Protein AF-A0A9D4K9Z5-F1 (afdb_monomer)

Solvent-accessible surface area (backbone atoms only — not comparable to full-atom values): 5099 Å² total; per-residue (Å²): 136,58,70,72,61,51,52,57,49,35,68,73,68,71,56,85,85,65,85,71,75,57,79,86,74,52,77,75,50,72,66,59,47,52,54,49,54,54,51,52,53,52,50,52,51,49,53,56,46,61,77,72,48,80,78,76,92,74,62,58,61,83,73,51,27,50,67,55,100,88,52,98,60,73,44,76,67,129

Sequence (78 aa):
MSIPRLTVWAARVGKSGKAMPWLASLPPTAEAFYENVKRAHIQACIWKHALNADPPDLNPRDYCWRKTRCQTHFYPLQ

Radius of gyration: 25.15 Å; Cα contacts (8 Å, |Δi|>4): 25; chains: 1; bounding box: 48×42×57 Å

Organism: Dreissena polymorpha (NCBI:txid45954)

pLDDT: mean 76.17, std 12.92, range [50.88, 97.31]

Foldseek 3Di:
DDPVVVVVVCVVVVDDDDDDPDPVVDDQDPVRVVVVVVVVVVVVVVVVCVVVDDDPPDDVVVVQWDDDPPDPDIDHDD

Structure (mmCIF, N/CA/C/O backbone):
data_AF-A0A9D4K9Z5-F1
#
_entry.id   AF-A0A9D4K9Z5-F1
#
loop_
_atom_site.group_PDB
_atom_site.id
_atom_site.type_symbol
_atom_site.label_atom_id
_atom_site.label_alt_id
_atom_site.label_comp_id
_atom_site.label_asym_id
_atom_site.label_entity_id
_atom_site.label_seq_id
_atom_site.pdbx_PDB_ins_code
_atom_site.Cartn_x
_atom_site.Cartn_y
_atom_site.Cartn_z
_atom_site.occupancy
_atom_site.B_iso_or_equiv
_atom_site.auth_seq_id
_atom_site.auth_comp_id
_atom_site.auth_asym_id
_atom_site.auth_atom_id
_atom_site.pdbx_PDB_model_num
ATOM 1 N N . MET A 1 1 ? -4.985 21.562 7.324 1.00 50.88 1 MET A N 1
ATOM 2 C CA . MET A 1 1 ? -6.185 22.400 7.563 1.00 50.88 1 MET A CA 1
ATOM 3 C C . MET A 1 1 ? -5.751 23.858 7.510 1.00 50.88 1 MET A C 1
ATOM 5 O O . MET A 1 1 ? -4.904 24.229 8.307 1.00 50.88 1 MET A O 1
ATOM 9 N N . SER A 1 2 ? -6.230 24.655 6.551 1.00 70.25 2 SER A N 1
ATOM 10 C CA . SER A 1 2 ? -5.857 26.075 6.447 1.00 70.25 2 SER A CA 1
ATOM 11 C C . SER A 1 2 ? -6.663 26.938 7.429 1.00 70.25 2 SER A C 1
ATOM 13 O O . SER A 1 2 ? -7.831 26.646 7.692 1.00 70.25 2 SER A O 1
ATOM 15 N N . ILE A 1 3 ? -6.052 28.009 7.951 1.00 70.19 3 ILE A N 1
ATOM 16 C CA . ILE A 1 3 ? -6.649 28.923 8.948 1.00 70.19 3 ILE A CA 1
ATOM 17 C C . ILE A 1 3 ? -8.062 29.414 8.552 1.00 70.19 3 ILE A C 1
ATOM 19 O O . ILE A 1 3 ? -8.951 29.347 9.400 1.00 70.19 3 ILE A O 1
ATOM 23 N N . PRO A 1 4 ? -8.348 29.788 7.283 1.00 71.75 4 PRO A N 1
ATOM 24 C CA . PRO A 1 4 ? -9.682 30.256 6.886 1.00 71.75 4 PRO A CA 1
ATOM 25 C C . PRO A 1 4 ? -10.776 29.183 6.961 1.00 71.75 4 PRO A C 1
ATOM 27 O O . PRO A 1 4 ? -11.942 29.481 7.194 1.00 71.75 4 PRO A O 1
ATOM 30 N N . ARG A 1 5 ? -10.422 27.907 6.766 1.00 68.44 5 ARG A N 1
ATOM 31 C CA . ARG A 1 5 ? -11.391 26.806 6.891 1.00 68.44 5 ARG A CA 1
ATOM 32 C C . ARG A 1 5 ? -11.722 26.531 8.356 1.00 68.44 5 ARG A C 1
ATOM 34 O O . ARG A 1 5 ? -12.848 26.153 8.669 1.00 68.44 5 ARG A O 1
ATOM 41 N N . LEU A 1 6 ? -10.750 26.750 9.241 1.00 67.75 6 LEU A N 1
ATOM 42 C CA . LEU A 1 6 ? -10.906 26.564 10.678 1.00 67.75 6 LEU A CA 1
ATOM 43 C C . LEU A 1 6 ? -11.840 27.620 11.286 1.00 67.75 6 LEU A C 1
ATOM 45 O O . LEU A 1 6 ? -12.704 27.276 12.087 1.00 67.75 6 LEU A O 1
ATOM 49 N N . THR A 1 7 ? -11.711 28.883 10.866 1.00 71.75 7 THR A N 1
ATOM 50 C CA . THR A 1 7 ? -12.543 29.996 11.356 1.00 71.75 7 THR A CA 1
ATOM 51 C C . THR A 1 7 ? -14.007 29.853 10.944 1.00 71.75 7 THR A C 1
ATOM 53 O O . THR A 1 7 ? -14.893 29.997 11.785 1.00 71.75 7 THR A O 1
ATOM 56 N N . VAL A 1 8 ? -14.275 29.490 9.684 1.00 76.81 8 VAL A N 1
ATOM 57 C CA . VAL A 1 8 ? -15.643 29.257 9.183 1.00 76.81 8 VAL A CA 1
ATOM 58 C C . VAL A 1 8 ? -16.306 28.080 9.898 1.00 76.81 8 VAL A C 1
ATOM 60 O O . VAL A 1 8 ? -17.476 28.156 10.275 1.00 76.81 8 VAL A O 1
ATOM 63 N N . TRP A 1 9 ? -15.564 26.993 10.121 1.00 67.19 9 TRP A N 1
ATOM 64 C CA . TRP A 1 9 ? -16.082 25.848 10.863 1.00 67.19 9 TRP A CA 1
ATOM 65 C C . TRP A 1 9 ? -16.359 26.202 12.330 1.00 67.19 9 TRP A C 1
ATOM 67 O O . TRP A 1 9 ? -17.457 25.928 12.804 1.00 67.19 9 TRP A O 1
ATOM 77 N N . ALA A 1 10 ? -15.425 26.873 13.019 1.00 68.31 10 ALA A N 1
ATOM 78 C CA . ALA A 1 10 ? -15.569 27.277 14.422 1.00 68.31 10 ALA A CA 1
ATOM 79 C C . ALA A 1 10 ? -16.776 28.200 14.654 1.00 68.31 10 ALA A C 1
ATOM 81 O O . ALA A 1 10 ? -17.541 27.980 15.595 1.00 68.31 10 ALA A O 1
ATOM 82 N N . ALA A 1 11 ? -16.987 29.171 13.758 1.00 73.25 11 ALA A N 1
ATOM 83 C CA . ALA A 1 11 ? -18.156 30.047 13.781 1.00 73.25 11 ALA A CA 1
ATOM 84 C C . ALA A 1 11 ? -19.467 29.266 13.593 1.00 73.25 11 ALA A C 1
ATOM 86 O O . ALA A 1 11 ? -20.463 29.560 14.247 1.00 73.25 11 ALA A O 1
ATOM 87 N N . ARG A 1 12 ? -19.462 28.232 12.740 1.00 74.19 12 ARG A N 1
ATOM 88 C CA . ARG A 1 12 ? -20.647 27.410 12.454 1.00 74.19 12 ARG A CA 1
ATOM 89 C C . ARG A 1 12 ? -20.987 26.411 13.563 1.00 74.19 12 ARG A C 1
ATOM 91 O O . ARG A 1 12 ? -22.159 26.101 13.743 1.00 74.19 12 ARG A O 1
ATOM 98 N N . VAL A 1 13 ? -19.995 25.889 14.288 1.00 71.94 13 VAL A N 1
ATOM 99 C CA . VAL A 1 13 ? -20.202 24.868 15.339 1.00 71.94 13 VAL A CA 1
ATOM 100 C C . VAL A 1 13 ? -20.274 25.439 16.759 1.00 71.94 13 VAL A C 1
ATOM 102 O O . VAL A 1 13 ? -20.358 24.671 17.715 1.00 71.94 13 VAL A O 1
ATOM 105 N N . GLY A 1 14 ? -20.221 26.767 16.917 1.00 56.50 14 GLY A N 1
ATOM 106 C CA . GLY A 1 14 ? -20.389 27.448 18.207 1.00 56.50 14 GLY A CA 1
ATOM 107 C C . GLY A 1 14 ? -19.297 27.150 19.241 1.00 56.50 14 GLY A C 1
ATOM 108 O O . GLY A 1 14 ? -19.503 27.366 20.433 1.00 56.50 14 GLY A O 1
ATOM 109 N N . LYS A 1 15 ? -18.133 26.636 18.821 1.00 56.16 15 LYS A N 1
ATOM 110 C CA . LYS A 1 15 ? -17.028 26.272 19.724 1.00 56.16 15 LYS A CA 1
ATOM 111 C C . LYS A 1 15 ? -15.951 27.352 19.737 1.00 56.16 15 LYS A C 1
ATOM 113 O O . LYS A 1 15 ? -14.834 27.134 19.275 1.00 56.16 15 LYS A O 1
ATOM 118 N N . SER A 1 16 ? -16.270 28.502 20.317 1.00 56.62 16 SER A N 1
ATOM 119 C CA . SER A 1 16 ? -15.241 29.436 20.775 1.00 56.62 16 SER A CA 1
ATOM 120 C C . SER A 1 16 ? -14.706 28.936 22.120 1.00 56.62 16 SER A C 1
ATOM 122 O O . SER A 1 16 ? -15.412 28.983 23.121 1.00 56.62 16 SER A O 1
ATOM 124 N N . GLY A 1 17 ? -13.472 28.419 22.152 1.00 56.16 17 GLY A N 1
ATOM 125 C CA . GLY A 1 17 ? -12.700 28.341 23.403 1.00 56.16 17 GLY A CA 1
ATOM 126 C C . GLY A 1 17 ? -12.347 26.966 23.982 1.00 56.16 17 GLY A C 1
ATOM 127 O O . GLY A 1 17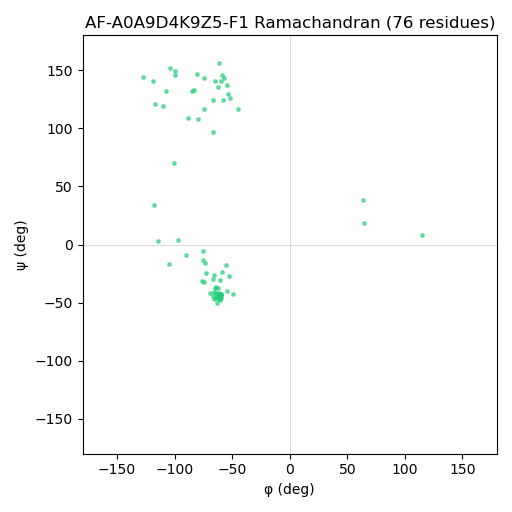 ? -11.790 26.924 25.073 1.00 56.16 17 GLY A O 1
ATOM 128 N N . LYS A 1 18 ? -12.579 25.839 23.299 1.00 58.22 18 LYS A N 1
ATOM 129 C CA . LYS A 1 18 ? -11.959 24.559 23.703 1.00 58.22 18 LYS A CA 1
ATOM 130 C C . LYS A 1 18 ? -11.044 24.074 22.594 1.00 58.22 18 LYS A C 1
ATOM 132 O O . LYS A 1 18 ? -11.509 23.899 21.470 1.00 58.22 18 LYS A O 1
ATOM 137 N N . ALA A 1 19 ? -9.758 23.893 22.915 1.00 61.91 19 ALA A N 1
ATOM 138 C CA . ALA A 1 19 ? -8.788 23.259 22.032 1.00 61.91 19 ALA A CA 1
ATOM 139 C C . ALA A 1 19 ? -9.439 22.003 21.446 1.00 61.91 19 ALA A C 1
ATOM 141 O O . ALA A 1 19 ? -9.877 21.120 22.186 1.00 61.91 19 ALA A O 1
ATOM 142 N N . MET A 1 20 ? -9.621 21.994 20.126 1.00 59.50 20 MET A N 1
ATOM 143 C CA . MET A 1 20 ? -10.252 20.877 19.442 1.00 59.50 20 MET A CA 1
ATOM 144 C C . MET A 1 20 ? -9.415 19.637 19.776 1.00 59.50 20 MET A C 1
ATOM 146 O O . MET A 1 20 ? -8.199 19.696 19.563 1.00 59.50 20 MET A O 1
ATOM 150 N N . PRO A 1 21 ? -9.999 18.554 20.329 1.00 61.25 21 PRO A N 1
ATOM 151 C CA . PRO A 1 21 ? -9.235 17.333 20.528 1.00 61.25 21 PRO A CA 1
ATOM 152 C C . PRO A 1 21 ? -8.626 16.974 19.179 1.00 61.25 21 PRO A C 1
ATOM 154 O O . PRO A 1 21 ? -9.303 17.043 18.145 1.00 61.25 21 PRO A O 1
ATOM 157 N N . TRP A 1 22 ? -7.318 16.725 19.175 1.00 65.31 22 TRP A N 1
ATOM 158 C CA . TRP A 1 22 ? -6.611 16.374 17.955 1.00 65.31 22 TRP A CA 1
ATOM 159 C C . TRP A 1 22 ? -7.365 15.212 17.316 1.00 65.31 22 TRP A C 1
ATOM 161 O O . TRP A 1 22 ? -7.604 14.210 17.972 1.00 65.31 22 TRP A O 1
ATOM 171 N N . LEU A 1 23 ? -7.767 15.325 16.048 1.00 58.06 23 LEU A N 1
ATOM 172 C CA . LEU A 1 23 ? -8.459 14.228 15.352 1.00 58.06 23 LEU A CA 1
ATOM 173 C C . LEU A 1 23 ? -7.671 12.908 15.439 1.00 58.06 23 LEU A C 1
ATOM 175 O O . LEU A 1 23 ? -8.265 11.838 15.443 1.00 58.06 23 LEU A O 1
ATOM 179 N N . ALA A 1 24 ? -6.345 12.999 15.581 1.00 58.75 24 ALA A N 1
ATOM 180 C CA . ALA A 1 24 ? -5.439 11.875 15.785 1.00 58.75 24 ALA A CA 1
ATOM 181 C C . ALA A 1 24 ? -5.459 11.263 17.205 1.00 58.75 24 ALA A C 1
ATOM 183 O O . ALA A 1 24 ? -4.776 10.272 17.431 1.00 58.75 24 ALA A O 1
ATOM 184 N N . SER A 1 25 ? -6.191 11.834 18.169 1.00 61.47 25 SER A N 1
ATOM 185 C CA . SER A 1 25 ? -6.335 11.281 19.525 1.00 61.47 25 SER A CA 1
ATOM 186 C C . SER A 1 25 ? -7.521 10.329 19.662 1.00 61.47 25 SER A C 1
ATOM 188 O O . SER A 1 25 ? -7.688 9.717 20.715 1.00 61.47 25 SER A O 1
ATOM 190 N N . LEU A 1 26 ? -8.380 10.237 18.644 1.00 60.88 26 LEU A N 1
ATOM 191 C CA . LEU A 1 26 ? -9.454 9.254 18.619 1.00 60.88 26 LEU A CA 1
ATOM 192 C C . LEU A 1 26 ? -8.900 7.940 18.059 1.00 60.88 26 LEU A C 1
ATOM 194 O O . LEU A 1 26 ? -8.228 7.970 17.023 1.00 60.88 26 LEU A O 1
ATOM 198 N N . PRO A 1 27 ? -9.165 6.792 18.710 1.00 66.56 27 PRO A N 1
ATOM 199 C CA . PRO A 1 27 ? -8.832 5.508 18.115 1.00 66.56 27 PRO A CA 1
ATOM 200 C C . PRO A 1 27 ? -9.527 5.407 16.748 1.00 66.56 27 PRO A C 1
ATOM 202 O O . PRO A 1 27 ? -10.645 5.918 16.598 1.00 66.56 27 PRO A O 1
ATOM 205 N N . PRO A 1 28 ? -8.886 4.791 15.737 1.00 75.12 28 PRO A N 1
ATOM 206 C CA . PRO A 1 28 ? -9.540 4.572 14.457 1.00 75.12 28 PRO A CA 1
ATOM 207 C C . PRO A 1 28 ? -10.853 3.836 14.706 1.00 75.12 28 PRO A C 1
ATOM 209 O O . PRO A 1 28 ? -10.911 2.910 15.517 1.00 75.12 28 PRO A O 1
ATOM 212 N N . THR A 1 29 ? -11.915 4.261 14.026 1.00 85.81 29 THR A N 1
ATOM 213 C CA . THR A 1 29 ? -13.176 3.527 14.103 1.00 85.81 29 THR A CA 1
ATOM 214 C C . THR A 1 29 ? -12.960 2.114 13.563 1.00 85.81 29 THR A C 1
ATOM 216 O O . THR A 1 29 ? -12.031 1.874 12.780 1.00 85.81 29 THR A O 1
ATOM 219 N N . ALA A 1 30 ? -13.802 1.166 13.973 1.00 88.81 30 ALA A N 1
ATOM 220 C CA . ALA A 1 30 ? -13.697 -0.211 13.499 1.00 88.81 30 ALA A CA 1
ATOM 221 C C . ALA A 1 30 ? -13.716 -0.259 11.962 1.00 88.81 30 ALA A C 1
ATOM 223 O O . ALA A 1 30 ? -12.906 -0.946 11.347 1.00 88.81 30 ALA A O 1
ATOM 224 N N . GLU A 1 31 ? -14.557 0.560 11.332 1.00 89.12 31 GLU A N 1
ATOM 225 C CA . GLU A 1 31 ? -14.663 0.694 9.879 1.00 89.12 31 GLU A CA 1
ATOM 226 C C . GLU A 1 31 ? -13.351 1.189 9.257 1.00 89.12 31 GLU A C 1
ATOM 228 O O . GLU A 1 31 ? -12.864 0.599 8.293 1.00 89.12 31 GLU A O 1
ATOM 233 N N . ALA A 1 32 ? -12.737 2.231 9.829 1.00 87.62 32 ALA A N 1
ATOM 234 C CA . ALA A 1 32 ? -11.457 2.754 9.351 1.00 87.62 32 ALA A CA 1
ATOM 235 C C . ALA A 1 32 ? -10.323 1.725 9.497 1.00 87.62 32 ALA A C 1
ATOM 237 O O . ALA A 1 32 ? -9.457 1.623 8.623 1.00 87.62 32 ALA A O 1
ATOM 238 N N . PHE A 1 33 ? -10.339 0.938 10.577 1.00 89.38 33 PHE A N 1
ATOM 239 C CA . PHE A 1 33 ? -9.409 -0.170 10.766 1.00 89.38 33 PHE A CA 1
ATOM 240 C C . PHE A 1 33 ? -9.603 -1.248 9.692 1.00 89.38 33 PHE A C 1
ATOM 242 O O . PHE A 1 33 ? -8.636 -1.613 9.021 1.00 89.38 33 PHE A O 1
ATOM 249 N N . TYR A 1 34 ? -10.838 -1.703 9.461 1.00 93.19 34 TYR A N 1
ATOM 250 C CA . TYR A 1 34 ? -11.133 -2.714 8.444 1.00 93.19 34 TYR A CA 1
ATOM 251 C C . TYR A 1 34 ? -10.725 -2.266 7.036 1.00 93.19 34 TYR A C 1
ATOM 253 O O . TYR A 1 34 ? -10.106 -3.040 6.303 1.00 93.19 34 TYR A O 1
ATOM 261 N N . GLU A 1 35 ? -11.006 -1.018 6.661 1.00 93.25 35 GLU A N 1
ATOM 262 C CA . GLU A 1 35 ? -10.600 -0.483 5.357 1.00 93.25 35 GLU A CA 1
ATOM 263 C C . GLU A 1 35 ? -9.076 -0.386 5.209 1.00 93.25 35 GLU A C 1
ATOM 265 O O . GLU A 1 35 ? -8.528 -0.699 4.147 1.00 93.25 35 GLU A O 1
ATOM 270 N N . ASN A 1 36 ? -8.356 -0.032 6.276 1.00 92.50 36 ASN A N 1
ATOM 271 C CA . AS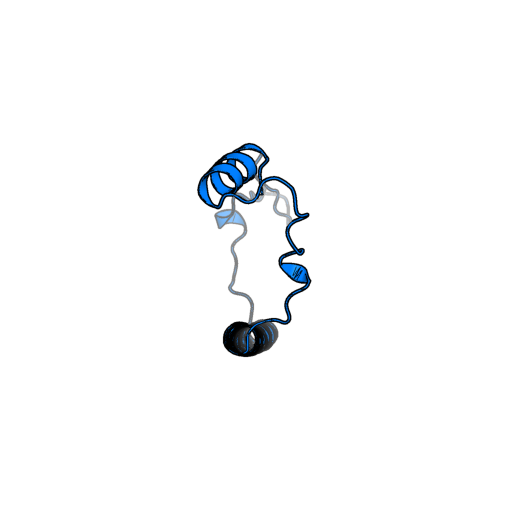N A 1 36 ? -6.894 -0.046 6.257 1.00 92.50 36 ASN A CA 1
ATOM 272 C C . ASN A 1 36 ? -6.333 -1.465 6.112 1.00 92.50 36 ASN A C 1
ATOM 274 O O . ASN A 1 36 ? -5.399 -1.663 5.334 1.00 92.50 36 ASN A O 1
ATOM 278 N N . VAL A 1 37 ? -6.917 -2.454 6.793 1.00 95.06 37 VAL A N 1
ATOM 279 C CA . VAL A 1 37 ? -6.507 -3.860 6.661 1.00 95.06 37 VAL A CA 1
ATOM 280 C C . VAL A 1 37 ? -6.711 -4.352 5.228 1.00 95.06 37 VAL A C 1
ATOM 282 O O . VAL A 1 37 ? -5.798 -4.952 4.657 1.00 95.06 37 VAL A O 1
ATOM 285 N N . LYS A 1 38 ? -7.861 -4.056 4.607 1.00 95.94 38 LYS A N 1
ATOM 286 C CA . LYS A 1 38 ? -8.116 -4.394 3.195 1.00 95.94 38 LYS A CA 1
ATOM 287 C C . LYS A 1 38 ? -7.092 -3.738 2.268 1.00 95.94 38 LYS A C 1
ATOM 289 O O . LYS A 1 38 ? -6.519 -4.413 1.413 1.00 95.94 38 LYS A O 1
ATOM 294 N N . ARG A 1 39 ? -6.813 -2.442 2.462 1.00 96.12 39 ARG A N 1
ATOM 295 C CA . ARG A 1 39 ? -5.814 -1.713 1.665 1.00 96.12 39 ARG A CA 1
ATOM 296 C C . ARG A 1 39 ? -4.424 -2.334 1.796 1.00 96.12 39 ARG A C 1
ATOM 298 O O . ARG A 1 39 ? -3.755 -2.515 0.782 1.00 96.12 39 ARG A O 1
ATOM 305 N N . ALA A 1 40 ? -4.018 -2.697 3.012 1.00 97.00 40 ALA A N 1
ATOM 306 C CA . ALA A 1 40 ? -2.730 -3.336 3.267 1.00 97.00 40 ALA A CA 1
ATOM 307 C C . ALA A 1 40 ? -2.607 -4.691 2.548 1.00 97.00 40 ALA A C 1
ATOM 309 O O . ALA A 1 40 ? -1.581 -4.961 1.927 1.00 97.00 40 ALA A O 1
ATOM 310 N N . HIS A 1 41 ? -3.665 -5.509 2.552 1.00 97.31 41 HIS A N 1
ATOM 311 C CA . HIS A 1 41 ? -3.677 -6.780 1.818 1.00 97.31 41 HIS A CA 1
ATOM 312 C C . HIS A 1 41 ? -3.519 -6.572 0.311 1.00 97.31 41 HIS A C 1
ATOM 314 O O . HIS A 1 41 ? -2.702 -7.238 -0.322 1.00 97.31 41 HIS A O 1
ATOM 320 N N . ILE A 1 42 ? -4.259 -5.620 -0.263 1.00 96.94 42 ILE A N 1
ATOM 321 C CA . ILE A 1 42 ? -4.157 -5.300 -1.691 1.00 96.94 42 ILE A CA 1
ATOM 322 C C . ILE A 1 42 ? -2.735 -4.840 -2.037 1.00 96.94 42 ILE A C 1
ATOM 324 O O . ILE A 1 42 ? -2.159 -5.321 -3.010 1.00 96.94 42 ILE A O 1
ATOM 328 N N . GLN A 1 43 ? -2.141 -3.962 -1.225 1.00 96.94 43 GLN A N 1
ATOM 329 C CA . GLN A 1 43 ? -0.766 -3.494 -1.430 1.00 96.94 43 GLN A CA 1
ATOM 330 C C . GLN A 1 43 ? 0.250 -4.638 -1.374 1.00 96.94 43 GLN A C 1
ATOM 332 O O . GLN A 1 43 ? 1.099 -4.733 -2.258 1.00 96.94 43 GLN A O 1
ATOM 337 N N . ALA A 1 44 ? 0.130 -5.541 -0.400 1.00 96.19 44 ALA A N 1
ATOM 338 C CA . ALA A 1 44 ? 0.999 -6.709 -0.304 1.00 96.19 44 ALA A CA 1
ATOM 339 C C . ALA A 1 44 ? 0.881 -7.615 -1.543 1.00 96.19 44 ALA A C 1
ATOM 341 O O . ALA A 1 44 ? 1.896 -8.061 -2.080 1.00 96.19 44 ALA A O 1
ATOM 342 N N . CYS A 1 45 ? -0.339 -7.843 -2.041 1.00 94.38 45 CYS A N 1
ATOM 343 C CA . CYS A 1 45 ? -0.565 -8.585 -3.281 1.00 94.38 45 CYS A CA 1
ATOM 344 C C . CYS A 1 45 ? 0.070 -7.892 -4.494 1.00 94.38 45 CYS A C 1
ATOM 346 O O . CYS A 1 45 ? 0.720 -8.563 -5.294 1.00 94.38 45 CYS A O 1
ATOM 348 N N . ILE A 1 46 ? -0.070 -6.567 -4.614 1.00 94.38 46 ILE A N 1
ATOM 349 C CA . ILE A 1 46 ? 0.545 -5.780 -5.694 1.00 94.38 46 ILE A CA 1
ATOM 350 C C . ILE A 1 46 ? 2.068 -5.910 -5.649 1.00 94.38 46 ILE A C 1
ATOM 352 O O . ILE A 1 46 ? 2.680 -6.202 -6.672 1.00 94.38 46 ILE A O 1
ATOM 356 N N . TRP A 1 47 ? 2.689 -5.744 -4.479 1.00 93.44 47 TRP A N 1
ATOM 357 C CA . TRP A 1 47 ? 4.142 -5.875 -4.337 1.00 93.44 47 TRP A CA 1
ATOM 358 C C . TRP A 1 47 ? 4.626 -7.282 -4.660 1.00 93.44 47 TRP A C 1
ATOM 360 O O . TRP A 1 47 ? 5.601 -7.447 -5.389 1.00 93.44 47 TRP A O 1
ATOM 370 N N . LYS A 1 48 ? 3.915 -8.304 -4.177 1.00 94.25 48 LYS A N 1
ATOM 371 C CA . LYS A 1 48 ? 4.228 -9.693 -4.511 1.00 94.25 48 LYS A CA 1
ATOM 372 C C . LYS A 1 48 ? 4.126 -9.937 -6.014 1.00 94.25 48 LYS A C 1
ATOM 374 O O . LYS A 1 48 ? 4.979 -10.619 -6.569 1.00 94.25 48 LYS A O 1
ATOM 379 N N . HIS A 1 49 ? 3.105 -9.400 -6.675 1.00 91.31 49 HIS 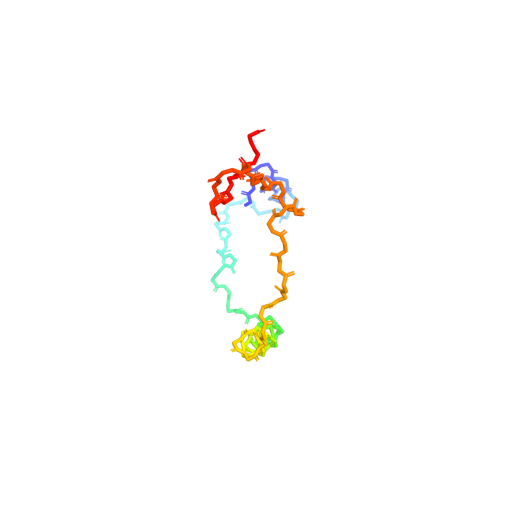A N 1
ATOM 380 C CA . HIS A 1 49 ? 2.969 -9.521 -8.121 1.00 91.31 49 HIS A C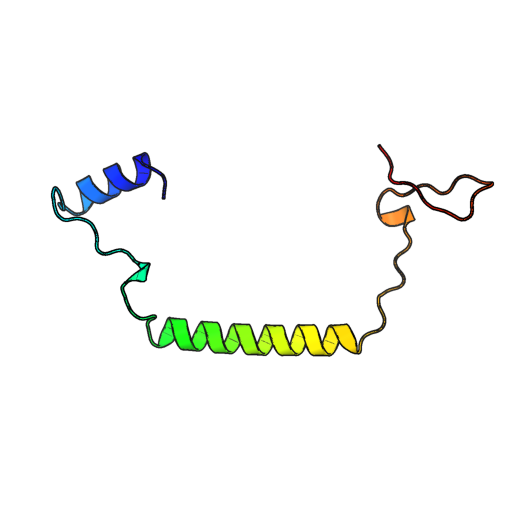A 1
ATOM 381 C C . HIS A 1 49 ? 4.110 -8.805 -8.854 1.00 91.31 49 HIS A C 1
ATOM 383 O O . HIS A 1 49 ? 4.738 -9.412 -9.711 1.00 91.31 49 HIS A O 1
ATOM 389 N N . ALA A 1 50 ? 4.446 -7.576 -8.456 1.00 88.50 50 ALA A N 1
ATOM 390 C CA . ALA A 1 50 ? 5.522 -6.791 -9.059 1.00 88.50 50 ALA A CA 1
ATOM 391 C C . ALA A 1 50 ? 6.906 -7.455 -8.950 1.00 88.50 50 ALA A C 1
ATOM 393 O O . ALA A 1 50 ? 7.729 -7.276 -9.836 1.00 88.50 50 ALA A O 1
ATOM 394 N N . LEU A 1 51 ? 7.163 -8.234 -7.893 1.00 89.31 51 LEU A N 1
ATOM 395 C CA . LEU A 1 51 ? 8.410 -8.997 -7.753 1.00 89.31 51 LEU A CA 1
ATOM 396 C C . LEU A 1 51 ? 8.504 -10.205 -8.694 1.00 89.31 51 LEU A C 1
ATOM 398 O O . LEU A 1 51 ? 9.604 -10.670 -8.963 1.00 89.31 51 LEU A O 1
ATOM 402 N N . ASN A 1 52 ? 7.366 -10.744 -9.135 1.00 88.12 52 ASN A N 1
ATOM 403 C CA . ASN A 1 52 ? 7.314 -11.941 -9.978 1.00 88.12 52 ASN A CA 1
ATOM 404 C C . ASN A 1 52 ? 7.001 -11.628 -11.445 1.00 88.12 52 ASN A C 1
ATOM 406 O O . ASN A 1 52 ? 7.161 -12.497 -12.295 1.00 88.12 52 ASN A O 1
ATOM 410 N N . ALA A 1 53 ? 6.495 -10.432 -11.735 1.00 86.94 53 ALA A N 1
ATOM 411 C CA . ALA A 1 53 ? 6.220 -9.988 -13.088 1.00 86.94 53 ALA A CA 1
ATOM 412 C C . ALA A 1 53 ? 7.504 -9.451 -13.721 1.00 86.94 53 ALA A C 1
ATOM 414 O O . ALA A 1 53 ? 8.193 -8.623 -13.122 1.00 86.94 53 ALA A O 1
ATOM 415 N N . ASP A 1 54 ? 7.788 -9.875 -14.951 1.00 82.38 54 ASP A N 1
ATOM 416 C CA . ASP A 1 54 ? 8.801 -9.204 -15.753 1.00 82.38 54 ASP A CA 1
ATOM 417 C C . ASP A 1 54 ? 8.354 -7.757 -16.008 1.00 82.38 54 ASP A C 1
ATOM 419 O O . ASP A 1 54 ? 7.176 -7.517 -16.317 1.00 82.38 54 ASP A O 1
ATOM 423 N N . PRO A 1 55 ? 9.255 -6.769 -15.865 1.00 78.81 55 PRO A N 1
ATOM 424 C CA . PRO A 1 55 ? 8.918 -5.403 -16.213 1.00 78.81 55 PRO A CA 1
ATOM 425 C C . PRO A 1 55 ? 8.540 -5.349 -17.700 1.00 78.81 55 PRO A C 1
ATOM 427 O O . PRO A 1 55 ? 9.176 -6.020 -18.518 1.00 78.81 55 PRO A O 1
ATOM 430 N N . PRO A 1 56 ? 7.519 -4.559 -18.076 1.00 79.88 56 PRO A N 1
ATOM 431 C CA . PRO A 1 56 ? 7.198 -4.379 -19.482 1.00 79.88 56 PRO A CA 1
ATOM 432 C C . PRO A 1 56 ? 8.412 -3.797 -20.209 1.00 79.88 56 PRO A C 1
ATOM 434 O O . PRO A 1 56 ? 9.159 -3.001 -19.635 1.00 79.88 56 PRO A O 1
ATOM 437 N N . ASP A 1 57 ? 8.597 -4.183 -21.471 1.00 78.19 57 ASP A N 1
ATOM 438 C CA . ASP A 1 57 ? 9.662 -3.630 -22.304 1.00 78.19 57 ASP A CA 1
ATOM 439 C C . ASP A 1 57 ? 9.373 -2.143 -22.556 1.00 78.19 57 ASP A C 1
ATOM 441 O O . ASP A 1 57 ? 8.533 -1.761 -23.373 1.00 78.19 57 ASP A O 1
ATOM 445 N N . LEU A 1 58 ? 10.002 -1.295 -21.743 1.00 77.38 58 LEU A N 1
ATOM 446 C CA . LEU A 1 58 ? 9.863 0.151 -21.786 1.00 77.38 58 LEU A CA 1
ATOM 447 C C . LEU A 1 58 ? 10.889 0.705 -22.768 1.00 77.38 58 LEU A C 1
ATOM 449 O O . LEU A 1 58 ? 12.082 0.761 -22.470 1.00 77.38 58 LEU A O 1
ATOM 453 N N . ASN A 1 59 ? 10.423 1.189 -23.918 1.00 78.25 59 ASN A N 1
ATOM 454 C CA . ASN A 1 59 ? 11.277 1.931 -24.832 1.00 78.25 59 ASN A CA 1
ATOM 455 C C . ASN A 1 59 ? 11.525 3.344 -24.269 1.00 78.25 59 ASN A C 1
ATOM 457 O O . ASN A 1 59 ? 10.591 4.146 -24.186 1.00 78.25 59 ASN A O 1
ATOM 461 N N . PRO A 1 60 ? 12.775 3.721 -23.936 1.00 73.62 60 PRO A N 1
ATOM 462 C CA . PRO A 1 60 ? 13.070 5.035 -23.358 1.00 73.62 60 PRO A CA 1
ATOM 463 C C . PRO A 1 60 ? 12.648 6.204 -24.263 1.00 73.62 60 PRO A C 1
ATOM 465 O O . PRO A 1 60 ? 12.404 7.314 -23.787 1.00 73.62 60 PRO A O 1
ATOM 468 N N . ARG A 1 61 ? 12.531 5.968 -25.577 1.00 72.25 61 ARG A N 1
ATOM 469 C CA . ARG A 1 61 ? 12.098 6.985 -26.547 1.00 72.25 61 ARG A CA 1
ATOM 470 C C . ARG A 1 61 ? 10.657 7.440 -26.346 1.00 72.25 61 ARG A C 1
ATOM 472 O O . ARG A 1 61 ? 10.361 8.589 -26.665 1.00 72.25 61 ARG A O 1
ATOM 479 N N . ASP A 1 62 ? 9.810 6.591 -25.773 1.00 78.38 62 ASP A N 1
ATOM 480 C CA . ASP A 1 62 ? 8.397 6.899 -25.534 1.00 78.38 62 ASP A CA 1
ATOM 481 C C . ASP A 1 62 ? 8.213 7.867 -24.350 1.00 78.38 62 ASP A C 1
ATOM 483 O O . ASP A 1 62 ? 7.159 8.475 -24.191 1.00 78.38 62 ASP A O 1
ATOM 487 N N . TYR A 1 63 ? 9.269 8.074 -23.553 1.00 75.94 63 TYR A N 1
ATOM 488 C CA . TYR A 1 63 ? 9.264 8.892 -22.335 1.00 75.94 63 TYR A CA 1
ATOM 489 C C . TYR A 1 63 ? 10.210 10.086 -22.420 1.00 75.94 63 TYR A C 1
ATOM 491 O O . TYR A 1 63 ? 10.814 10.490 -21.428 1.00 75.94 63 TYR A O 1
ATOM 499 N N . CYS A 1 64 ? 10.351 10.650 -23.616 1.00 76.25 64 CYS A N 1
ATOM 500 C CA . CYS A 1 64 ? 11.191 11.815 -23.854 1.00 76.25 64 CYS A CA 1
ATOM 501 C C . CYS A 1 64 ? 12.687 11.562 -23.584 1.00 76.25 64 CYS A C 1
ATOM 503 O O . CYS A 1 64 ? 13.376 12.459 -23.106 1.00 76.25 64 CYS A O 1
ATOM 505 N N . TRP A 1 65 ? 13.223 10.383 -23.929 1.00 72.50 65 TRP A N 1
ATOM 506 C CA . TRP A 1 65 ? 14.675 10.157 -23.964 1.00 72.50 65 TRP A CA 1
ATOM 507 C C . TRP A 1 65 ? 15.196 10.049 -25.403 1.00 72.50 65 TRP A C 1
ATOM 509 O O . TRP A 1 65 ? 14.655 9.306 -26.225 1.00 72.50 65 TRP A O 1
ATOM 519 N N . ARG A 1 66 ? 16.284 10.758 -25.735 1.00 73.38 66 ARG A N 1
ATOM 520 C CA . ARG A 1 66 ? 16.948 10.650 -27.051 1.00 73.38 66 ARG 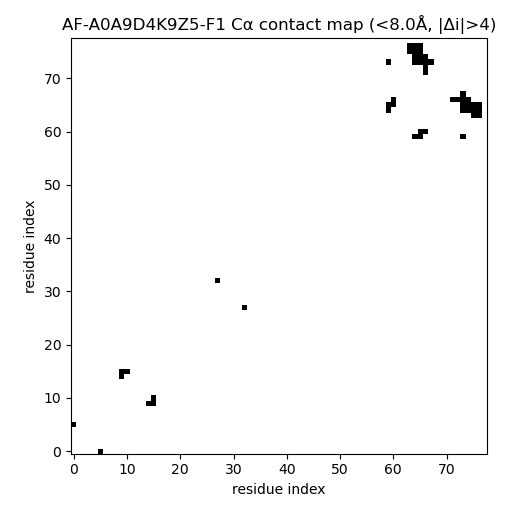A CA 1
ATOM 521 C C . ARG A 1 66 ? 18.172 9.743 -26.972 1.00 73.38 66 ARG A C 1
ATOM 523 O O . ARG A 1 66 ? 18.901 9.742 -25.985 1.00 73.38 66 ARG A O 1
ATOM 530 N N . LYS A 1 67 ? 18.417 9.008 -28.062 1.00 69.69 67 LYS A N 1
ATOM 531 C CA . LYS A 1 67 ? 19.663 8.268 -28.307 1.00 69.69 67 LYS A CA 1
ATOM 532 C C . LYS A 1 67 ? 20.425 8.947 -29.441 1.00 69.69 67 LYS A C 1
ATOM 534 O O . LYS A 1 67 ? 19.912 9.026 -30.558 1.00 69.69 67 LYS A O 1
ATOM 539 N N . THR A 1 68 ? 21.632 9.424 -29.169 1.00 69.50 68 THR A N 1
ATOM 540 C CA . THR A 1 68 ? 22.526 9.974 -30.199 1.00 69.50 68 THR A CA 1
ATOM 541 C C . THR A 1 68 ? 23.118 8.825 -31.020 1.00 69.50 68 THR A C 1
ATOM 543 O O . THR A 1 68 ? 23.409 7.766 -30.467 1.00 69.50 68 THR A O 1
ATOM 546 N N . ARG A 1 69 ? 23.309 9.006 -32.337 1.00 64.88 69 ARG A N 1
ATOM 547 C CA . ARG A 1 69 ? 23.704 7.932 -33.281 1.00 64.88 69 ARG A CA 1
ATOM 548 C C . ARG A 1 69 ? 24.998 7.180 -32.912 1.00 64.88 69 ARG A C 1
ATOM 550 O O . ARG A 1 69 ? 25.186 6.075 -33.401 1.00 64.88 69 ARG A O 1
ATOM 557 N N . CYS A 1 70 ? 25.839 7.737 -32.038 1.00 63.25 70 CYS A N 1
ATOM 558 C CA . CYS A 1 70 ? 27.132 7.165 -31.650 1.00 63.25 70 CYS A CA 1
ATOM 559 C C . CYS A 1 70 ? 27.223 6.718 -30.179 1.00 63.25 70 CYS A C 1
ATOM 561 O O . CYS A 1 70 ? 28.297 6.308 -29.751 1.00 63.25 70 CYS A O 1
ATOM 563 N N . GLN A 1 71 ? 26.149 6.813 -29.386 1.00 59.72 71 GLN A N 1
ATOM 564 C CA . GLN A 1 71 ? 26.187 6.478 -27.957 1.00 59.72 71 GLN A CA 1
ATOM 565 C C . GLN A 1 71 ? 25.247 5.3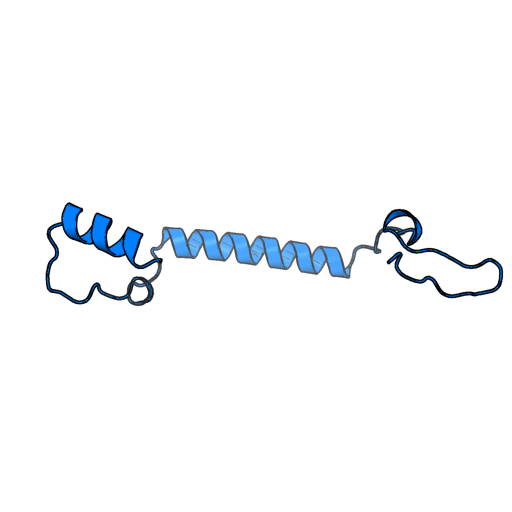23 -27.609 1.00 59.72 71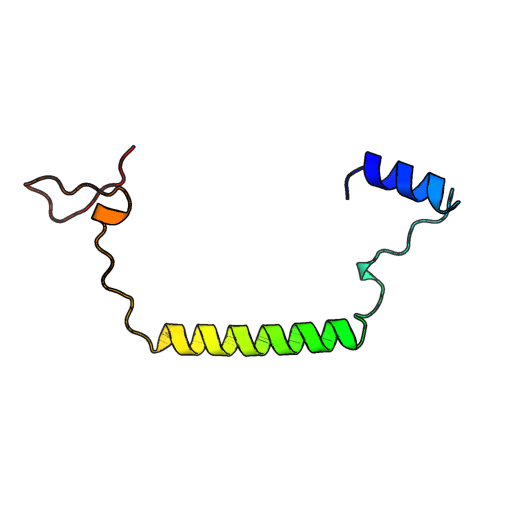 GLN A C 1
ATOM 567 O O . GLN A 1 71 ? 24.119 5.215 -28.094 1.00 59.72 71 GLN A O 1
ATOM 572 N N . THR A 1 72 ? 25.728 4.454 -26.726 1.00 70.00 72 THR A N 1
ATOM 573 C CA . THR A 1 72 ? 24.981 3.345 -26.122 1.00 70.00 72 THR A CA 1
ATOM 574 C C . THR A 1 72 ? 23.964 3.808 -25.077 1.00 70.00 72 THR A C 1
ATOM 576 O O . THR A 1 72 ? 23.050 3.049 -24.768 1.00 70.00 72 THR A O 1
ATOM 579 N N . HIS A 1 73 ? 24.073 5.046 -24.582 1.00 68.38 73 HIS A N 1
ATOM 580 C CA . HIS A 1 73 ? 23.250 5.594 -23.500 1.00 68.38 73 HIS A CA 1
ATOM 581 C C . HIS A 1 73 ? 22.173 6.575 -23.999 1.00 68.38 73 HIS A C 1
ATOM 583 O O . HIS A 1 73 ? 22.330 7.228 -25.033 1.00 68.38 73 HIS A O 1
ATOM 589 N N . PHE A 1 74 ? 21.067 6.656 -23.254 1.00 72.00 74 PHE A N 1
ATOM 590 C CA . PHE A 1 74 ? 19.946 7.567 -23.490 1.00 72.00 74 PHE A CA 1
ATO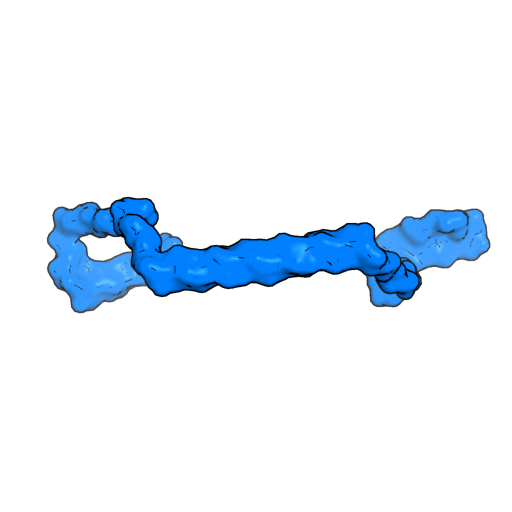M 591 C C . PHE A 1 74 ? 20.037 8.788 -22.562 1.00 72.00 74 PHE A C 1
ATOM 593 O O . PHE A 1 74 ? 20.499 8.659 -21.429 1.00 72.00 74 PHE A O 1
ATOM 600 N N . TYR A 1 75 ? 19.538 9.943 -23.013 1.00 74.38 75 TYR A N 1
ATOM 601 C CA . TYR A 1 75 ? 19.485 11.186 -22.228 1.00 74.38 75 TYR A CA 1
ATOM 602 C C . TYR A 1 75 ? 18.066 11.765 -22.215 1.00 74.38 75 TYR A C 1
ATOM 604 O O . TYR A 1 75 ? 17.397 11.686 -23.253 1.00 74.38 75 TYR A O 1
ATOM 612 N N . PRO A 1 76 ? 17.608 12.367 -21.102 1.00 73.31 76 PRO A N 1
ATOM 613 C CA . PRO A 1 76 ? 16.316 13.044 -21.053 1.00 73.31 76 PRO A CA 1
ATOM 614 C C . PRO A 1 76 ? 16.307 14.264 -21.988 1.00 73.31 76 PRO A C 1
ATOM 616 O O . PRO A 1 76 ? 17.303 14.983 -22.097 1.00 73.31 76 PRO A O 1
ATOM 619 N N . LEU A 1 77 ? 15.188 14.497 -22.676 1.00 67.12 77 LEU A N 1
ATOM 620 C CA . LEU A 1 77 ? 14.925 15.755 -23.372 1.00 67.12 77 LEU A CA 1
ATOM 621 C C . LEU A 1 77 ? 14.769 16.872 -22.328 1.00 67.12 77 LEU A C 1
ATOM 623 O O . LEU A 1 77 ? 13.928 16.757 -21.438 1.00 67.12 77 LEU A O 1
ATOM 627 N N . GLN A 1 78 ? 15.576 17.928 -22.459 1.00 64.50 78 GLN A N 1
ATOM 628 C CA . GLN A 1 78 ? 15.359 19.214 -21.787 1.00 64.50 78 GLN A CA 1
ATOM 629 C C . GLN A 1 78 ? 14.180 19.966 -22.403 1.00 64.50 78 GLN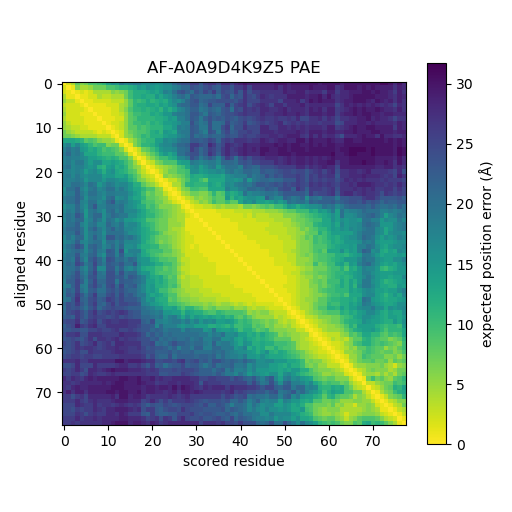 A C 1
ATOM 631 O O . GLN A 1 78 ? 13.986 19.836 -23.637 1.00 64.50 78 GLN A O 1
#

Secondary structure (DSSP, 8-state):
--HHHHHHHHHHHT--SS-PPPGGGSPPPHHHHHHHHHHHHHHHHHHHHHHHSPPP---GGGGTEEE-TT-SSEEE--

Mean predicted aligned error: 16.1 Å